Protein AF-A0AAU9R8G7-F1 (afdb_monomer_lite)

Foldseek 3Di:
DDDPPPPPDDPQLVVVQVVCVVVVNPDDDSVVSVVVVVVVVVVVVVVVVVVVVVVVVCVVVVVDDDPDPPDDPDDDDDPPVVDPPDDLDDPPDDPDDPDDDDDDDDDDDDDDDDDDDDDDDDDDDDDDDDDDDDDDNDDDDDDDDDD

Structure (mmCIF, N/CA/C/O backbone):
data_AF-A0AAU9R8G7-F1
#
_entry.id   AF-A0AAU9R8G7-F1
#
loop_
_atom_site.group_PDB
_atom_site.id
_atom_site.type_symbol
_atom_site.label_atom_id
_atom_site.label_alt_id
_atom_site.label_comp_id
_atom_site.label_asym_id
_atom_site.label_entity_id
_atom_site.label_seq_id
_atom_site.pdbx_PDB_ins_code
_atom_site.Cartn_x
_atom_site.Cartn_y
_atom_site.Cartn_z
_atom_site.occupancy
_atom_site.B_iso_or_equiv
_atom_site.auth_seq_id
_atom_site.auth_comp_id
_atom_site.auth_asym_id
_atom_site.auth_atom_id
_atom_site.pdbx_PDB_model_num
ATOM 1 N N . MET A 1 1 ? 32.790 9.993 -31.195 1.00 40.09 1 MET A N 1
ATOM 2 C CA . MET A 1 1 ? 32.938 10.570 -29.846 1.00 40.09 1 MET A CA 1
ATOM 3 C C . MET A 1 1 ? 31.538 10.908 -29.371 1.00 40.09 1 MET A C 1
ATOM 5 O O . MET A 1 1 ? 30.939 11.808 -29.934 1.00 40.09 1 MET A O 1
ATOM 9 N N . ALA A 1 2 ? 30.972 10.078 -28.496 1.00 43.25 2 ALA A N 1
ATOM 10 C CA . ALA A 1 2 ? 29.608 10.207 -27.983 1.00 43.25 2 ALA A CA 1
ATOM 11 C C . ALA A 1 2 ? 29.522 9.383 -26.689 1.00 43.25 2 ALA A C 1
ATOM 13 O O . ALA A 1 2 ? 29.702 8.169 -26.738 1.00 43.25 2 ALA A O 1
ATOM 14 N N . GLY A 1 3 ? 29.329 10.045 -25.549 1.00 46.50 3 GLY A N 1
ATOM 15 C CA . GLY A 1 3 ? 29.326 9.395 -24.230 1.00 46.50 3 GLY A CA 1
ATOM 16 C C . GLY A 1 3 ? 28.800 10.265 -23.083 1.00 46.50 3 GLY A C 1
ATOM 17 O O . GLY A 1 3 ? 28.809 9.834 -21.940 1.00 46.50 3 GLY A O 1
ATOM 18 N N . GLU A 1 4 ? 28.315 11.473 -23.375 1.00 43.34 4 GLU A N 1
ATOM 19 C CA . GLU A 1 4 ? 27.967 12.502 -22.380 1.00 43.34 4 GLU A CA 1
ATOM 20 C C . GLU A 1 4 ? 26.456 12.519 -22.055 1.00 43.34 4 GLU A C 1
ATOM 22 O O . GLU A 1 4 ? 25.918 13.524 -21.608 1.00 43.34 4 GLU A O 1
ATOM 27 N N . GLY A 1 5 ? 25.752 11.406 -22.312 1.00 55.78 5 GLY A N 1
ATOM 28 C 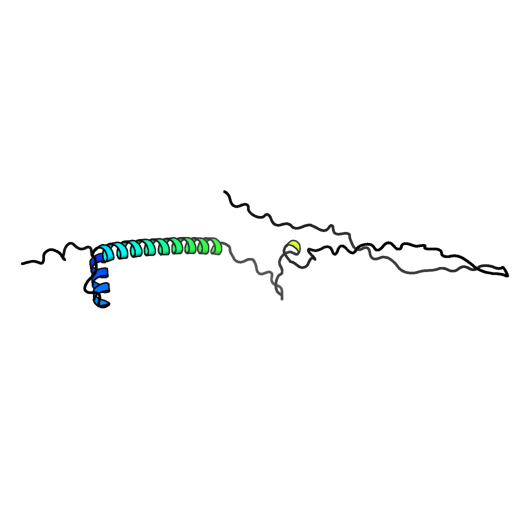CA . GLY A 1 5 ? 24.290 11.293 -22.176 1.00 55.78 5 GLY A CA 1
ATOM 29 C C . GLY A 1 5 ? 23.779 10.335 -21.091 1.00 55.78 5 GLY A C 1
ATOM 30 O O . GLY A 1 5 ? 22.576 10.297 -20.850 1.00 55.78 5 GLY A O 1
ATOM 31 N N . GLU A 1 6 ? 24.643 9.547 -20.438 1.00 58.28 6 GLU A N 1
ATOM 32 C CA . GLU A 1 6 ? 24.217 8.621 -19.365 1.00 58.28 6 GLU A CA 1
ATOM 33 C C . GLU A 1 6 ? 24.393 9.188 -17.947 1.00 58.28 6 GLU A C 1
ATOM 35 O O . GLU A 1 6 ? 23.728 8.736 -17.010 1.00 58.28 6 GLU A O 1
ATOM 40 N N . GLU A 1 7 ? 25.267 10.180 -17.765 1.00 60.94 7 GLU A N 1
ATOM 41 C CA . GLU A 1 7 ? 25.625 10.690 -16.436 1.00 60.94 7 GLU A CA 1
ATOM 42 C C . GLU A 1 7 ? 24.498 11.516 -15.798 1.00 60.94 7 GLU A C 1
ATOM 44 O O . GLU A 1 7 ? 24.229 11.342 -14.610 1.00 60.94 7 GLU A O 1
ATOM 49 N N . ASP A 1 8 ? 23.765 12.313 -16.579 1.00 74.75 8 ASP A N 1
ATOM 50 C CA . ASP A 1 8 ? 22.753 13.267 -16.083 1.00 74.75 8 ASP A CA 1
ATOM 51 C C . ASP A 1 8 ? 21.390 12.617 -15.733 1.00 74.75 8 ASP A C 1
ATOM 53 O O . ASP A 1 8 ? 20.455 13.257 -15.254 1.00 74.75 8 ASP A O 1
ATOM 57 N N . VAL A 1 9 ? 21.254 11.303 -15.946 1.00 82.62 9 VAL A N 1
ATOM 58 C CA . VAL A 1 9 ? 20.029 10.547 -15.635 1.00 82.62 9 VAL A CA 1
ATOM 59 C C . VAL A 1 9 ? 19.906 10.322 -14.112 1.00 82.62 9 VAL A C 1
ATOM 61 O O . VAL A 1 9 ? 20.864 9.836 -13.495 1.00 82.62 9 VAL A O 1
ATOM 64 N N . PRO A 1 10 ? 18.752 10.603 -13.468 1.00 90.81 10 PRO A N 1
ATOM 65 C CA . PRO A 1 10 ? 18.593 10.440 -12.021 1.00 90.81 10 PRO A CA 1
ATOM 66 C C . PRO A 1 10 ? 18.740 8.978 -11.568 1.00 90.81 10 PRO A C 1
ATOM 68 O O . PRO A 1 10 ? 18.513 8.035 -12.332 1.00 90.81 10 PRO A O 1
ATOM 71 N N . ARG A 1 11 ? 19.119 8.782 -10.297 1.00 92.31 11 ARG A N 1
ATOM 72 C CA . ARG A 1 11 ? 19.480 7.468 -9.728 1.00 92.31 11 ARG A CA 1
ATOM 73 C C . ARG A 1 11 ? 18.408 6.402 -9.957 1.00 92.31 11 ARG A C 1
ATOM 75 O O . ARG A 1 11 ? 18.731 5.279 -10.330 1.00 92.31 11 ARG A O 1
ATOM 82 N N . ASP A 1 12 ? 17.146 6.759 -9.780 1.00 93.44 12 ASP A N 1
ATOM 83 C CA . ASP A 1 12 ? 16.026 5.826 -9.874 1.00 93.44 12 ASP A CA 1
ATOM 84 C C . ASP A 1 12 ? 15.710 5.446 -11.329 1.00 93.44 12 ASP A C 1
ATOM 86 O O . ASP A 1 12 ? 15.440 4.283 -11.621 1.00 93.44 12 ASP A O 1
ATOM 90 N N . ALA A 1 13 ? 15.894 6.369 -12.278 1.00 93.56 13 ALA A N 1
ATOM 91 C CA . ALA A 1 13 ? 15.863 6.057 -13.708 1.00 93.56 13 ALA A CA 1
ATOM 92 C C . ALA A 1 13 ? 17.014 5.115 -14.120 1.00 93.56 13 ALA A C 1
ATOM 94 O O . ALA A 1 13 ? 16.804 4.208 -14.926 1.00 93.56 13 ALA A O 1
ATOM 95 N N . LYS A 1 14 ? 18.209 5.258 -13.522 1.00 93.75 14 LYS A N 1
ATOM 96 C CA . LYS A 1 14 ? 19.323 4.304 -13.697 1.00 93.75 14 LYS A CA 1
ATOM 97 C C . LYS A 1 14 ? 18.998 2.917 -13.117 1.00 93.75 14 LYS A C 1
ATOM 99 O O . LYS A 1 14 ? 19.354 1.913 -13.733 1.00 93.75 14 LYS A O 1
ATOM 104 N N . ILE A 1 15 ? 18.269 2.840 -11.998 1.00 94.19 15 ILE A N 1
ATOM 105 C CA . ILE A 1 15 ? 17.770 1.571 -11.432 1.00 94.19 15 ILE A CA 1
ATOM 106 C C . ILE A 1 15 ? 16.748 0.916 -12.377 1.00 94.19 15 ILE A C 1
ATOM 108 O O . ILE A 1 15 ? 16.906 -0.257 -12.712 1.00 94.19 15 ILE A O 1
ATOM 112 N N . VAL A 1 16 ? 15.759 1.663 -12.882 1.00 94.00 16 VAL A N 1
ATOM 113 C CA . VAL A 1 16 ? 14.772 1.149 -13.856 1.00 94.00 16 VAL A CA 1
ATOM 114 C C . VAL A 1 16 ? 15.453 0.684 -15.150 1.00 94.00 16 VAL A C 1
ATOM 116 O O . VAL A 1 16 ? 15.157 -0.404 -15.639 1.00 94.00 16 VAL A O 1
ATOM 119 N N . LYS A 1 17 ? 16.435 1.434 -15.670 1.00 92.00 17 LYS A N 1
ATOM 120 C CA . LYS A 1 17 ? 17.251 1.019 -16.827 1.00 92.00 17 LYS A CA 1
ATOM 121 C C . LYS A 1 17 ? 18.015 -0.286 -16.569 1.00 92.00 17 LYS A C 1
ATOM 123 O O . LYS A 1 17 ? 18.084 -1.138 -17.453 1.00 92.00 17 LYS A O 1
ATOM 128 N N . SER A 1 18 ? 18.565 -0.463 -15.366 1.00 92.88 18 SER A N 1
ATOM 129 C CA . SER A 1 18 ? 19.248 -1.699 -14.965 1.00 92.88 18 SER A CA 1
ATOM 130 C C . SER A 1 18 ? 18.286 -2.893 -14.871 1.00 92.88 18 SER A C 1
ATOM 132 O O . SER A 1 18 ? 18.643 -3.988 -15.304 1.00 92.88 18 SER A O 1
ATOM 134 N N . LEU A 1 19 ? 17.056 -2.672 -14.392 1.00 94.88 19 LEU A N 1
ATOM 135 C CA . LEU A 1 19 ? 15.995 -3.682 -14.315 1.00 94.88 19 LEU A CA 1
ATOM 136 C C . LEU A 1 19 ? 15.490 -4.122 -15.699 1.00 94.88 19 LEU A C 1
ATOM 138 O O . LEU A 1 19 ? 15.357 -5.315 -15.952 1.00 94.88 19 LEU A O 1
ATOM 142 N N . LEU A 1 20 ? 15.256 -3.177 -16.615 1.00 93.81 20 LEU A N 1
ATOM 143 C CA . LEU A 1 20 ? 14.878 -3.495 -17.998 1.00 93.81 20 LEU A CA 1
ATOM 144 C C . LEU A 1 20 ? 15.973 -4.329 -18.680 1.00 93.81 20 LEU A C 1
ATOM 146 O O . LEU A 1 20 ? 15.685 -5.375 -19.264 1.00 93.81 20 LEU A O 1
ATOM 150 N N . LYS A 1 21 ? 17.243 -3.941 -18.500 1.00 94.38 21 LYS A N 1
ATOM 151 C CA . LYS A 1 21 ? 18.382 -4.693 -19.036 1.00 94.38 21 LYS A CA 1
ATOM 152 C C . LYS A 1 21 ? 18.520 -6.096 -18.430 1.00 94.38 21 LYS A C 1
ATOM 154 O O . LYS A 1 21 ? 18.830 -7.029 -19.165 1.00 94.38 21 LYS A O 1
ATOM 159 N N . SER A 1 22 ? 18.274 -6.289 -17.131 1.00 96.75 22 SER A N 1
ATOM 160 C CA . SER A 1 22 ? 18.339 -7.628 -16.516 1.00 96.75 22 SER A CA 1
ATOM 161 C C . SER A 1 22 ? 17.184 -8.549 -16.933 1.00 96.75 22 SER A C 1
ATOM 163 O O . SER A 1 22 ? 17.339 -9.767 -16.890 1.00 96.75 22 SER A O 1
ATOM 165 N N . MET A 1 23 ? 16.073 -7.986 -17.419 1.00 94.81 23 MET A N 1
ATOM 166 C CA . MET A 1 23 ? 14.989 -8.713 -18.095 1.00 94.81 23 MET A CA 1
ATOM 167 C C . MET A 1 23 ? 15.250 -8.963 -19.596 1.00 94.81 23 MET A C 1
ATOM 169 O O . MET A 1 23 ? 14.389 -9.515 -20.276 1.00 94.81 23 MET A O 1
ATOM 173 N N . GLY A 1 24 ? 16.414 -8.569 -20.129 1.00 94.62 24 GLY A N 1
ATOM 174 C CA . GLY A 1 24 ? 16.757 -8.708 -21.550 1.00 94.62 24 GLY A CA 1
ATOM 175 C C . GLY A 1 24 ? 16.124 -7.655 -22.470 1.00 94.62 24 GLY A C 1
ATOM 176 O O . GLY A 1 24 ? 16.197 -7.790 -23.688 1.00 94.62 24 GLY A O 1
ATOM 177 N N . VAL A 1 25 ? 15.514 -6.603 -21.913 1.00 94.00 25 VAL A N 1
ATOM 178 C CA . VAL A 1 25 ? 14.908 -5.501 -22.674 1.00 94.00 25 VAL A CA 1
ATOM 179 C C . VAL A 1 25 ? 15.957 -4.407 -22.882 1.00 94.00 25 VAL A C 1
ATOM 181 O O . VAL A 1 25 ? 16.088 -3.482 -22.079 1.00 94.00 25 VAL A O 1
ATOM 184 N N . GLU A 1 26 ? 16.746 -4.540 -23.950 1.00 87.38 26 GLU A N 1
ATOM 185 C CA . GLU A 1 26 ? 17.820 -3.587 -24.275 1.00 87.38 26 GLU A CA 1
ATOM 186 C C . GLU A 1 26 ? 17.332 -2.363 -25.074 1.00 87.38 26 GLU A C 1
ATOM 188 O O . GLU A 1 26 ? 17.894 -1.279 -24.915 1.00 87.38 26 GLU A O 1
ATOM 193 N N . GLU A 1 27 ? 16.253 -2.499 -25.854 1.00 92.56 27 GLU A N 1
ATOM 194 C CA . GLU A 1 27 ? 15.600 -1.404 -26.586 1.00 92.56 27 GLU A CA 1
ATOM 195 C C . GLU A 1 27 ? 14.207 -1.099 -26.008 1.00 92.56 27 GLU A C 1
ATOM 197 O O . GLU A 1 27 ? 13.375 -1.992 -25.843 1.00 92.56 27 GLU A O 1
ATOM 202 N N . TYR A 1 28 ? 13.943 0.174 -25.702 1.00 92.31 28 TYR A N 1
ATOM 203 C CA . TYR A 1 28 ? 12.651 0.674 -25.218 1.00 92.31 28 TYR A CA 1
ATOM 204 C C . TYR A 1 28 ? 12.525 2.186 -25.473 1.00 92.31 28 TYR A C 1
ATOM 206 O O . TYR A 1 28 ? 13.519 2.908 -25.565 1.00 92.31 28 TYR A O 1
ATOM 214 N N . GLU A 1 29 ? 11.293 2.697 -25.556 1.00 93.94 29 GLU A N 1
ATOM 215 C CA . GLU A 1 29 ? 11.044 4.138 -25.682 1.00 93.94 29 GLU A CA 1
ATOM 216 C C . GLU A 1 29 ? 11.386 4.865 -24.360 1.00 93.94 29 GLU A C 1
ATOM 218 O O . GLU A 1 29 ? 10.943 4.413 -23.301 1.00 93.94 29 GLU A O 1
ATOM 223 N N . PRO A 1 30 ? 12.090 6.019 -24.361 1.00 87.75 30 PRO A N 1
ATOM 224 C CA . PRO A 1 30 ? 12.458 6.732 -23.129 1.00 87.75 30 PRO A CA 1
ATOM 225 C C . PRO A 1 30 ? 11.283 7.043 -22.186 1.00 87.75 30 PRO A C 1
ATOM 227 O O . PRO A 1 30 ? 11.443 7.030 -20.964 1.00 87.75 30 PRO A O 1
ATOM 230 N N . ARG A 1 31 ? 10.076 7.253 -22.733 1.00 93.31 31 ARG A N 1
ATOM 231 C CA . ARG A 1 31 ? 8.847 7.481 -21.952 1.00 93.31 31 ARG A CA 1
ATOM 232 C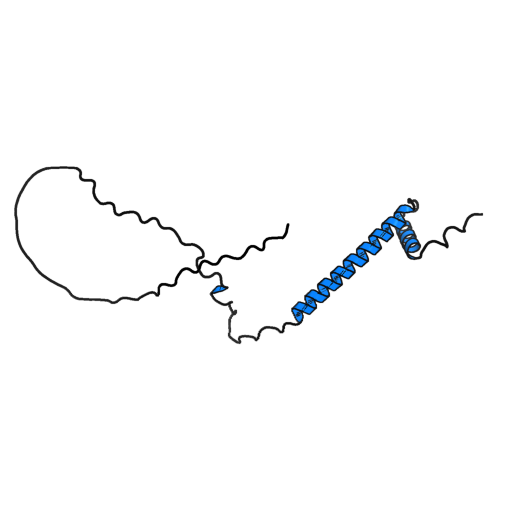 C . ARG A 1 31 ? 8.460 6.296 -21.057 1.00 93.31 31 ARG A C 1
ATOM 234 O O . ARG A 1 31 ? 7.792 6.524 -20.053 1.00 93.31 31 ARG A O 1
ATOM 241 N N . VAL A 1 32 ? 8.922 5.073 -21.343 1.00 94.00 32 VAL A N 1
ATOM 242 C CA . VAL A 1 32 ? 8.705 3.892 -20.486 1.00 94.00 32 VAL A CA 1
ATOM 243 C C . VAL A 1 32 ? 9.333 4.088 -19.104 1.00 94.00 32 VAL A C 1
ATOM 245 O O . VAL A 1 32 ? 8.683 3.785 -18.106 1.00 94.00 32 VAL A O 1
ATOM 248 N N . ILE A 1 33 ? 10.543 4.660 -19.013 1.00 93.44 33 ILE A N 1
ATOM 249 C CA . ILE A 1 33 ? 11.186 4.936 -17.715 1.00 93.44 33 ILE A CA 1
ATOM 250 C C . ILE A 1 33 ? 10.361 5.951 -16.918 1.00 93.44 33 ILE A C 1
ATOM 252 O O . ILE A 1 33 ? 10.066 5.718 -15.748 1.00 93.44 33 ILE A O 1
ATOM 256 N N . HIS A 1 34 ? 9.953 7.056 -17.550 1.00 93.38 34 HIS A N 1
ATOM 257 C CA . HIS A 1 34 ? 9.140 8.082 -16.891 1.00 93.38 34 HIS A CA 1
ATOM 258 C C . HIS A 1 34 ? 7.802 7.515 -16.397 1.00 93.38 34 HIS A C 1
ATOM 260 O O . HIS A 1 34 ? 7.430 7.752 -15.249 1.00 93.38 34 HIS A O 1
ATOM 266 N N . GLN A 1 35 ? 7.125 6.708 -17.221 1.00 95.75 35 GLN A N 1
ATOM 267 C CA . GLN A 1 35 ? 5.853 6.088 -16.857 1.00 95.75 35 GLN A CA 1
ATOM 268 C C . GLN A 1 35 ? 6.000 5.070 -15.716 1.00 95.75 35 GLN A C 1
ATOM 270 O O . GLN A 1 35 ? 5.140 5.012 -14.837 1.00 95.75 35 GLN A O 1
ATOM 275 N N . PHE A 1 36 ? 7.087 4.290 -15.709 1.00 95.12 36 PHE A N 1
ATOM 276 C CA . PHE A 1 36 ? 7.387 3.334 -14.642 1.00 95.12 36 PHE A CA 1
ATOM 277 C C . PHE A 1 36 ? 7.643 4.049 -13.310 1.00 95.12 36 PHE A C 1
ATOM 279 O O . PHE A 1 36 ? 7.093 3.649 -12.287 1.00 95.12 36 PHE A O 1
ATOM 286 N N . LEU A 1 37 ? 8.431 5.132 -13.322 1.00 94.81 37 LEU A N 1
ATOM 287 C CA . LEU A 1 37 ? 8.694 5.945 -12.132 1.00 94.81 37 LEU A CA 1
ATOM 288 C C . LEU A 1 37 ? 7.413 6.597 -11.591 1.00 94.81 37 LEU A C 1
ATOM 290 O O . LEU A 1 37 ? 7.168 6.520 -10.391 1.00 94.81 37 LEU A O 1
ATOM 294 N N . GLU A 1 38 ? 6.569 7.176 -12.453 1.00 95.88 38 GLU A N 1
ATOM 295 C CA . GLU A 1 38 ? 5.274 7.752 -12.054 1.00 95.88 38 GLU A CA 1
ATOM 296 C C . GLU A 1 38 ? 4.396 6.720 -11.327 1.00 95.88 38 GLU A C 1
ATOM 298 O O . GLU A 1 38 ? 3.912 6.971 -10.221 1.00 95.88 38 GLU A O 1
ATOM 303 N N . ILE A 1 39 ? 4.230 5.533 -11.924 1.00 96.88 39 ILE A N 1
ATOM 304 C CA . ILE A 1 39 ? 3.429 4.448 -11.347 1.00 96.88 39 ILE A CA 1
ATOM 305 C C . ILE A 1 39 ? 4.041 3.969 -10.027 1.00 96.88 39 ILE A C 1
ATOM 307 O O . ILE A 1 39 ? 3.307 3.789 -9.055 1.00 96.88 39 ILE A O 1
ATOM 311 N N . TRP A 1 40 ? 5.365 3.797 -9.968 1.00 95.56 40 TRP A N 1
ATOM 312 C CA . TRP A 1 40 ? 6.061 3.311 -8.779 1.00 95.56 40 TRP A CA 1
ATOM 313 C C . TRP A 1 40 ? 5.946 4.281 -7.599 1.00 95.56 40 TRP A C 1
ATOM 315 O O . TRP A 1 40 ? 5.540 3.860 -6.516 1.00 95.56 40 TRP A O 1
ATOM 325 N N . TYR A 1 41 ? 6.218 5.576 -7.798 1.00 96.25 41 TYR A N 1
ATOM 326 C CA . TYR A 1 41 ? 6.080 6.566 -6.727 1.00 96.25 41 TYR A CA 1
ATOM 327 C C . TYR A 1 41 ? 4.626 6.725 -6.276 1.00 96.25 41 TYR A C 1
ATOM 329 O O . TYR A 1 41 ? 4.379 6.774 -5.072 1.00 96.25 41 TYR A O 1
ATOM 337 N N . ARG A 1 42 ? 3.657 6.740 -7.205 1.00 97.56 42 ARG A N 1
ATOM 338 C CA . ARG A 1 42 ? 2.232 6.809 -6.848 1.00 97.56 42 ARG A CA 1
ATOM 339 C C . ARG A 1 42 ? 1.803 5.605 -6.008 1.00 97.56 42 ARG A C 1
ATOM 341 O O . ARG A 1 42 ? 1.229 5.803 -4.945 1.00 97.56 42 ARG A O 1
ATOM 348 N N . TYR A 1 43 ? 2.146 4.389 -6.438 1.00 97.81 43 TYR A N 1
ATOM 349 C CA . TYR A 1 43 ? 1.829 3.154 -5.715 1.00 97.81 43 TYR A CA 1
ATOM 350 C C . TYR A 1 43 ? 2.480 3.102 -4.325 1.00 97.81 43 TYR A C 1
ATOM 352 O O . TYR A 1 43 ? 1.833 2.726 -3.351 1.00 97.81 43 TYR A O 1
ATOM 360 N N . VAL A 1 44 ? 3.748 3.511 -4.201 1.00 97.81 44 VAL A N 1
ATOM 361 C CA . VAL A 1 44 ? 4.438 3.549 -2.901 1.00 97.81 44 VAL A CA 1
ATOM 362 C C . VAL A 1 44 ? 3.788 4.564 -1.956 1.00 97.81 44 VAL A C 1
ATOM 364 O O . VAL A 1 44 ? 3.629 4.258 -0.778 1.00 97.81 44 VAL A O 1
ATOM 367 N N . VAL A 1 45 ? 3.367 5.735 -2.446 1.00 97.62 45 VAL A N 1
ATOM 368 C CA . VAL A 1 45 ? 2.618 6.711 -1.634 1.00 97.62 45 VAL A CA 1
ATOM 369 C C . VAL A 1 45 ? 1.260 6.145 -1.208 1.00 97.62 45 VAL A C 1
ATOM 371 O O . VAL A 1 45 ? 0.955 6.161 -0.021 1.00 97.62 45 VAL A O 1
ATOM 374 N N . GLU A 1 46 ? 0.488 5.590 -2.144 1.00 97.38 46 GLU A N 1
ATOM 375 C CA . GLU A 1 46 ? -0.837 4.993 -1.915 1.00 97.38 46 GLU A CA 1
ATOM 376 C C . GLU A 1 46 ? -0.792 3.903 -0.827 1.00 97.38 46 GLU A C 1
ATOM 378 O O . GLU A 1 46 ? -1.471 4.012 0.195 1.00 97.38 46 GLU A O 1
ATOM 383 N N . VAL A 1 47 ? 0.107 2.922 -0.964 1.00 98.06 47 VAL A N 1
ATOM 384 C CA . VAL A 1 47 ? 0.281 1.830 0.012 1.00 98.06 47 VAL A CA 1
ATOM 385 C C . VAL A 1 47 ? 0.765 2.331 1.379 1.00 98.06 47 VAL A C 1
ATOM 387 O O . VAL A 1 47 ? 0.348 1.801 2.410 1.00 98.06 47 VAL A O 1
ATOM 390 N N . LEU A 1 48 ? 1.633 3.349 1.427 1.00 97.69 48 LEU A N 1
ATOM 391 C CA . LEU A 1 48 ? 2.096 3.923 2.696 1.00 97.69 48 LEU A CA 1
ATOM 392 C C . LEU A 1 48 ? 1.013 4.758 3.394 1.00 97.69 48 LEU A C 1
ATOM 394 O O . LEU A 1 48 ? 0.963 4.757 4.625 1.00 97.69 48 LEU A O 1
ATOM 398 N N . THR A 1 49 ? 0.137 5.433 2.646 1.00 97.62 49 THR A N 1
ATOM 399 C CA . THR A 1 49 ? -1.036 6.128 3.195 1.00 97.62 49 THR A CA 1
ATOM 400 C C . THR A 1 49 ? -2.049 5.130 3.759 1.00 97.62 49 THR A C 1
ATOM 402 O O . THR A 1 49 ? -2.448 5.272 4.916 1.00 97.62 49 THR A O 1
ATOM 405 N N . ASP A 1 50 ? -2.391 4.072 3.021 1.00 97.31 50 ASP A N 1
ATOM 406 C CA . ASP A 1 50 ? -3.297 3.022 3.506 1.00 97.31 50 ASP A CA 1
ATOM 407 C C . ASP A 1 50 ? -2.752 2.325 4.762 1.00 97.31 50 ASP A C 1
ATOM 409 O O . ASP A 1 50 ? -3.484 2.111 5.733 1.00 97.31 50 ASP A O 1
ATOM 413 N N . ALA A 1 51 ? -1.446 2.037 4.807 1.00 97.50 51 ALA A N 1
ATOM 414 C CA . ALA A 1 51 ? -0.800 1.467 5.988 1.00 97.50 51 ALA A CA 1
ATOM 415 C C . ALA A 1 51 ? -0.904 2.379 7.228 1.00 97.50 51 ALA A C 1
ATOM 417 O O . ALA A 1 51 ? -1.077 1.879 8.343 1.00 97.50 51 ALA A O 1
ATOM 418 N N . GLN A 1 52 ? -0.845 3.706 7.057 1.00 97.50 52 GLN A N 1
ATOM 419 C CA . GLN A 1 52 ? -1.044 4.670 8.149 1.00 97.50 52 GLN A CA 1
ATOM 420 C C . GLN A 1 52 ? -2.500 4.684 8.638 1.00 97.50 52 GLN A C 1
ATOM 422 O O . GLN A 1 52 ? -2.730 4.648 9.847 1.00 97.50 52 GLN A O 1
ATOM 427 N N . VAL A 1 53 ? -3.479 4.653 7.727 1.00 97.69 53 VAL A N 1
ATOM 428 C CA . VAL A 1 53 ? -4.913 4.595 8.074 1.00 97.69 53 VAL A CA 1
ATOM 429 C C . VAL A 1 53 ? -5.257 3.295 8.810 1.00 97.69 53 VAL A C 1
ATOM 431 O O . VAL A 1 53 ? -5.968 3.317 9.817 1.00 97.69 53 VAL A O 1
ATOM 434 N N . LEU A 1 54 ? -4.714 2.156 8.368 1.00 97.00 54 LEU A N 1
ATOM 435 C CA . LEU A 1 54 ? -4.887 0.867 9.047 1.00 97.00 54 LEU A CA 1
ATOM 436 C C . LEU A 1 54 ? -4.241 0.855 10.442 1.00 97.00 54 LEU A C 1
ATOM 438 O O . LEU A 1 54 ? -4.836 0.329 11.387 1.00 97.00 54 LEU A O 1
ATOM 442 N N . LEU A 1 55 ? -3.062 1.470 10.596 1.00 97.31 55 LEU A N 1
ATOM 443 C CA . LEU A 1 55 ? -2.398 1.630 11.891 1.00 97.31 55 LEU A CA 1
ATOM 444 C C . LEU A 1 55 ? -3.215 2.516 12.844 1.00 97.31 55 LEU A C 1
ATOM 446 O O . LEU A 1 55 ? -3.378 2.157 14.012 1.00 97.31 55 LEU A O 1
ATOM 450 N N . GLU A 1 56 ? -3.771 3.633 12.364 1.00 96.94 56 GLU A N 1
ATOM 451 C CA . GLU A 1 56 ? -4.645 4.494 13.168 1.00 96.94 56 GLU A CA 1
ATOM 452 C C . GLU A 1 56 ? -5.937 3.771 13.571 1.00 96.94 56 GLU A C 1
ATOM 454 O O . GLU A 1 56 ? -6.319 3.813 14.742 1.00 96.94 56 GLU A O 1
ATOM 459 N N . LEU A 1 57 ? -6.582 3.051 12.649 1.00 96.56 57 LEU A N 1
ATOM 460 C CA . LEU A 1 57 ? -7.787 2.266 12.930 1.00 96.56 57 LEU A CA 1
ATOM 461 C C . LEU A 1 57 ? -7.529 1.188 13.994 1.00 96.56 57 LEU A C 1
ATOM 463 O O . LEU A 1 57 ? -8.308 1.060 14.945 1.00 96.56 57 LEU A O 1
ATOM 467 N N . ALA A 1 58 ? -6.421 0.451 13.871 1.00 96.62 58 ALA A N 1
ATOM 468 C CA . ALA A 1 58 ? -6.001 -0.544 14.853 1.00 96.62 58 ALA A CA 1
ATOM 469 C C . ALA A 1 58 ? -5.696 0.104 16.213 1.00 96.62 58 ALA A C 1
ATOM 471 O O . ALA A 1 58 ? -6.209 -0.344 17.238 1.00 96.62 58 ALA A O 1
ATOM 472 N N . ALA A 1 59 ? -4.937 1.203 16.237 1.00 95.94 59 ALA A N 1
ATOM 473 C CA . ALA A 1 59 ? -4.650 1.950 17.460 1.00 95.94 59 ALA A CA 1
ATOM 474 C C . ALA A 1 59 ? -5.918 2.549 18.094 1.00 95.94 59 ALA A C 1
ATOM 476 O O . ALA A 1 59 ? -6.012 2.632 19.314 1.00 95.94 59 ALA A O 1
ATOM 477 N N . SER A 1 60 ? -6.905 2.959 17.296 1.00 95.75 60 SER A N 1
ATOM 478 C CA . SER A 1 60 ? -8.190 3.482 17.766 1.00 95.75 60 SER A CA 1
ATOM 479 C C . SER A 1 60 ? -9.033 2.389 18.430 1.00 95.75 60 SER A C 1
ATOM 481 O O . SER A 1 60 ? -9.493 2.564 19.558 1.00 95.75 60 SER A O 1
ATOM 483 N N . ARG A 1 61 ? -9.157 1.217 17.790 1.00 94.38 61 ARG A N 1
ATOM 484 C CA . ARG A 1 61 ? -9.872 0.058 18.349 1.00 94.38 61 ARG A CA 1
ATOM 485 C C . ARG A 1 61 ? -9.192 -0.508 19.597 1.00 94.38 61 ARG A C 1
ATOM 487 O O . ARG A 1 61 ? -9.872 -0.756 20.589 1.00 94.38 61 ARG A O 1
ATOM 494 N N . ASN A 1 62 ? -7.867 -0.639 19.583 1.00 95.56 62 ASN A N 1
ATOM 495 C CA . ASN A 1 62 ? -7.102 -1.272 20.662 1.00 95.56 62 ASN A CA 1
ATOM 496 C C . ASN A 1 62 ? -6.919 -0.380 21.910 1.00 95.56 62 ASN A C 1
ATOM 498 O O . ASN A 1 62 ? -6.411 -0.856 22.922 1.00 95.56 62 ASN A O 1
ATOM 502 N N . LYS A 1 63 ? -7.351 0.893 21.878 1.00 96.12 63 LYS A N 1
ATOM 503 C CA . LYS A 1 63 ? -7.452 1.756 23.076 1.00 96.12 63 LYS A CA 1
ATOM 504 C C . LYS A 1 63 ? -8.582 1.340 24.021 1.00 96.12 63 LYS A C 1
ATOM 506 O O . LYS A 1 63 ? -8.556 1.722 25.188 1.00 96.12 63 LYS A O 1
ATOM 511 N N . ILE A 1 64 ? -9.584 0.607 23.532 1.00 92.56 64 ILE A N 1
ATOM 512 C CA . ILE A 1 64 ? -10.708 0.148 24.351 1.00 92.56 64 ILE A CA 1
ATOM 513 C C . ILE A 1 64 ? -10.258 -1.119 25.099 1.00 92.56 64 ILE A C 1
ATOM 515 O O . ILE A 1 64 ? -9.959 -2.120 24.444 1.00 92.56 64 ILE A O 1
ATOM 519 N N . PRO A 1 65 ? -10.188 -1.115 26.445 1.00 91.19 65 PRO A N 1
ATOM 520 C CA . PRO A 1 65 ? -9.822 -2.309 27.196 1.00 91.19 65 PRO A CA 1
ATOM 521 C C . PRO A 1 65 ? -10.886 -3.398 27.025 1.00 91.19 65 PRO A C 1
ATOM 523 O O . PRO A 1 65 ? -12.070 -3.105 26.840 1.00 91.19 65 PRO A O 1
ATOM 526 N N . LEU A 1 66 ? -10.465 -4.661 27.120 1.00 90.56 66 LEU A N 1
ATOM 527 C CA . LEU A 1 66 ? -11.371 -5.805 27.021 1.00 90.56 66 LEU A CA 1
ATOM 528 C C . LEU A 1 66 ? -12.515 -5.697 28.051 1.00 90.56 66 LEU A C 1
ATOM 530 O O . LEU A 1 66 ? -12.280 -5.253 29.182 1.00 90.56 66 LEU A O 1
ATOM 534 N N . PRO A 1 67 ? -13.747 -6.115 27.697 1.00 88.56 67 PRO A N 1
ATOM 535 C CA . PRO A 1 67 ? -14.852 -6.141 28.644 1.00 88.56 67 PRO A CA 1
ATOM 536 C C . PRO A 1 67 ? -14.509 -7.044 29.833 1.00 88.56 67 PRO A C 1
ATOM 538 O O . PRO A 1 67 ? -13.853 -8.076 29.684 1.00 88.56 67 PRO A O 1
ATOM 541 N N . LYS A 1 68 ? -14.971 -6.656 31.027 1.00 84.38 68 LYS A N 1
ATOM 542 C CA . LYS A 1 68 ? -14.783 -7.448 32.250 1.00 84.38 68 LYS A CA 1
ATOM 543 C C . LYS A 1 68 ? -15.368 -8.845 32.037 1.00 84.38 68 LYS A C 1
ATOM 545 O O . LYS A 1 68 ? -16.527 -8.964 31.644 1.00 84.38 68 LYS A O 1
ATOM 550 N N . SER A 1 69 ? -14.592 -9.886 32.326 1.00 79.06 69 SER A N 1
ATOM 551 C CA . SER A 1 69 ? -15.072 -11.264 32.256 1.00 79.06 69 SER A CA 1
ATOM 552 C C . SER A 1 69 ? -16.191 -11.482 33.276 1.00 79.06 69 SER A C 1
ATOM 554 O O . SER A 1 69 ? -15.963 -11.524 34.485 1.00 79.06 69 SER A O 1
ATOM 556 N N . ILE A 1 70 ? -17.418 -11.632 32.781 1.00 72.44 70 ILE A N 1
ATOM 557 C CA . ILE A 1 70 ? -18.551 -12.121 33.569 1.00 72.44 70 ILE A CA 1
ATOM 558 C C . ILE A 1 70 ? -18.297 -13.595 33.887 1.00 72.44 70 ILE A C 1
ATOM 560 O O . ILE A 1 70 ? -18.521 -14.481 33.067 1.00 72.44 70 ILE A O 1
ATOM 564 N N . ALA A 1 71 ? -17.720 -13.825 35.067 1.00 59.91 71 ALA A N 1
ATOM 565 C CA . ALA A 1 71 ? -17.196 -15.112 35.499 1.00 59.91 71 ALA A CA 1
ATOM 566 C C . ALA A 1 71 ? -18.324 -16.096 35.850 1.00 59.91 71 ALA A C 1
ATOM 568 O O . ALA A 1 71 ? -18.750 -16.198 36.999 1.00 59.91 71 ALA A O 1
ATOM 569 N N . GLY A 1 72 ? -18.781 -16.842 34.846 1.00 77.44 72 GLY A N 1
ATOM 570 C CA . GLY A 1 72 ? -19.674 -17.986 34.994 1.00 77.44 72 GLY A CA 1
ATOM 571 C C . GLY A 1 72 ? -19.365 -19.060 33.943 1.00 77.44 72 GLY A C 1
ATOM 572 O O . GLY A 1 72 ? -18.832 -18.734 32.880 1.00 77.44 72 GLY A O 1
ATOM 573 N N . PRO A 1 73 ? -19.662 -20.343 34.212 1.00 82.38 73 PRO A N 1
ATOM 574 C CA . PRO A 1 73 ? -19.475 -21.413 33.238 1.00 82.38 73 PRO A CA 1
ATOM 575 C C . PRO A 1 73 ? -20.539 -21.324 32.132 1.00 82.38 73 PRO A C 1
ATOM 577 O O . PRO A 1 73 ? -21.682 -21.731 32.322 1.00 82.38 73 PRO A O 1
ATOM 580 N N . GLY A 1 74 ? -20.165 -20.792 30.967 1.00 84.12 74 GLY A N 1
ATOM 581 C CA . GLY A 1 74 ? -21.040 -20.698 29.798 1.00 84.12 74 GLY A CA 1
ATOM 582 C C . GLY A 1 74 ? -20.534 -19.709 28.747 1.00 84.12 74 GLY A C 1
ATOM 583 O O . GLY A 1 74 ? -19.486 -19.088 28.912 1.00 84.12 74 GLY A O 1
ATOM 584 N N . VAL A 1 75 ? -21.300 -19.553 27.666 1.00 86.94 75 VAL A N 1
ATOM 585 C CA . VAL A 1 75 ? -21.117 -18.463 26.696 1.00 86.94 75 VAL A CA 1
ATOM 586 C C . VAL A 1 75 ? -22.047 -17.314 27.101 1.00 86.94 75 VAL A C 1
ATOM 588 O O . VAL A 1 75 ? -23.251 -17.549 27.217 1.00 86.94 75 VAL A O 1
ATOM 591 N N . PRO A 1 76 ? -21.544 -16.086 27.321 1.00 83.50 76 PRO A N 1
ATOM 592 C CA . PRO A 1 76 ? -22.405 -14.949 27.605 1.00 83.50 76 PRO A CA 1
ATOM 593 C C . PRO A 1 76 ? -23.181 -14.545 26.347 1.00 83.50 76 PRO A C 1
ATOM 595 O O . PRO A 1 76 ? -22.586 -14.267 25.304 1.00 83.50 76 PRO A O 1
ATOM 598 N N . LEU A 1 77 ? -24.507 -14.497 26.453 1.00 83.81 77 LEU A N 1
ATOM 599 C CA . LEU A 1 77 ? -25.367 -13.944 25.409 1.00 83.81 77 LEU A CA 1
ATOM 600 C C . LEU A 1 77 ? -25.423 -12.406 25.509 1.00 83.81 77 LEU A C 1
ATOM 602 O O . LEU A 1 77 ? -25.222 -11.857 26.598 1.00 83.81 77 LEU A O 1
ATOM 606 N N . PRO A 1 78 ? -25.712 -11.699 24.400 1.00 85.50 78 PRO A N 1
ATOM 607 C CA . PRO A 1 78 ? -26.142 -10.303 24.439 1.00 85.50 78 PRO A CA 1
ATOM 608 C C . PRO A 1 78 ? -27.433 -10.118 25.263 1.00 85.50 78 PRO A C 1
ATOM 610 O O . PRO A 1 78 ? -28.089 -11.099 25.624 1.00 85.50 78 PRO A O 1
ATOM 613 N N . PRO A 1 79 ? -27.847 -8.868 25.538 1.00 84.56 79 PRO A N 1
ATOM 614 C CA . PRO A 1 79 ? -29.190 -8.582 26.038 1.00 84.56 79 PRO A CA 1
ATOM 615 C C . PRO A 1 79 ? -30.279 -9.197 25.143 1.00 84.56 79 PRO A C 1
ATOM 617 O O . PRO A 1 79 ? -30.102 -9.338 23.932 1.00 84.56 79 PRO A O 1
ATOM 620 N N . GLU A 1 80 ? -31.432 -9.536 25.722 1.00 80.75 80 GLU A N 1
ATOM 621 C CA . GLU A 1 80 ? -32.522 -10.223 25.007 1.00 80.75 80 GLU A CA 1
ATOM 622 C C . GLU A 1 80 ? -32.998 -9.444 23.768 1.00 80.75 80 GLU A C 1
ATOM 624 O O . GLU A 1 80 ? -33.147 -10.023 22.699 1.00 80.75 80 GLU A O 1
ATOM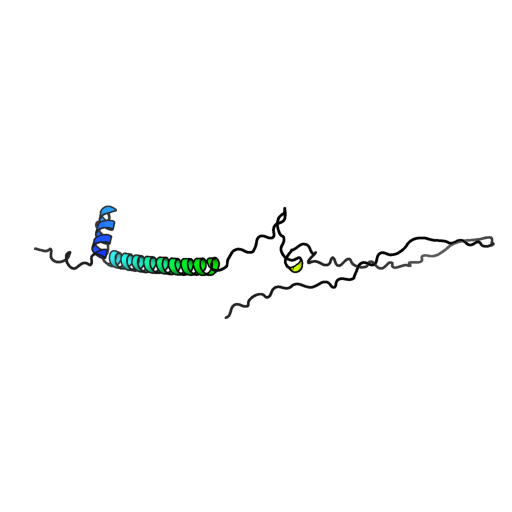 629 N N . GLN A 1 81 ? -33.115 -8.116 23.879 1.00 81.44 81 GLN A N 1
ATOM 630 C CA . GLN A 1 81 ? -33.453 -7.199 22.778 1.00 81.44 81 GLN A CA 1
ATOM 631 C C . GLN A 1 81 ? -32.479 -7.258 21.579 1.00 81.44 81 GLN A C 1
ATOM 633 O O . GLN A 1 81 ? -32.872 -6.963 20.452 1.00 81.44 81 GLN A O 1
ATOM 638 N N . ASP A 1 82 ? -31.217 -7.627 21.825 1.00 81.69 82 ASP A N 1
ATOM 639 C CA . ASP A 1 82 ? -30.143 -7.730 20.830 1.00 81.69 82 ASP A CA 1
ATOM 640 C C . ASP A 1 82 ? -29.978 -9.183 20.331 1.00 81.69 82 ASP A C 1
ATOM 642 O O . ASP A 1 82 ? -29.142 -9.467 19.470 1.00 81.69 82 ASP A O 1
ATOM 646 N N . THR A 1 83 ? -30.775 -10.118 20.864 1.00 83.12 83 THR A N 1
ATOM 647 C CA . THR A 1 83 ? -30.695 -11.554 20.583 1.00 83.12 83 THR A CA 1
ATOM 648 C C . THR A 1 83 ? -31.923 -12.010 19.792 1.00 83.12 83 THR A C 1
ATOM 650 O O . THR A 1 83 ? -33.064 -11.820 20.203 1.00 83.12 83 THR A O 1
ATOM 653 N N . LEU A 1 84 ? -31.707 -12.661 18.646 1.00 83.81 84 LEU A N 1
ATOM 654 C CA . LEU A 1 84 ? -32.764 -13.035 17.692 1.00 83.81 84 LEU A CA 1
ATOM 655 C C . LEU A 1 84 ? -33.577 -14.283 18.118 1.00 83.81 84 LEU A C 1
ATOM 657 O O . LEU A 1 84 ? -33.754 -15.211 17.332 1.00 83.81 84 LEU A O 1
ATOM 661 N N . LEU A 1 85 ? -34.044 -14.321 19.371 1.00 78.69 85 LEU A N 1
ATOM 662 C CA . LEU A 1 85 ? -34.880 -15.399 19.927 1.00 78.69 85 LEU A CA 1
ATOM 663 C C . LEU A 1 85 ? -36.378 -15.189 19.663 1.00 78.69 85 LEU A C 1
ATOM 665 O O . LEU A 1 85 ? -37.135 -16.155 19.575 1.00 78.69 85 LEU A O 1
ATOM 669 N N . SER A 1 86 ? -36.821 -13.935 19.552 1.00 75.75 86 SER A N 1
ATOM 670 C CA . SER A 1 86 ? -38.227 -13.595 19.336 1.00 75.75 86 SER A CA 1
ATOM 671 C C . SER A 1 86 ? -38.633 -13.765 17.866 1.00 75.75 86 SER A C 1
ATOM 673 O O . SER A 1 86 ? -37.876 -13.482 16.935 1.00 75.75 86 SER A O 1
ATOM 675 N N . SER A 1 87 ? -39.863 -14.233 17.637 1.00 78.12 87 SER A N 1
ATOM 676 C CA . SER A 1 87 ? -40.395 -14.394 16.280 1.00 78.12 87 SER A CA 1
ATOM 677 C C . SER A 1 87 ? -40.724 -13.031 15.673 1.00 78.12 87 SER A C 1
ATOM 679 O O . SER A 1 87 ? -41.778 -12.461 15.943 1.00 78.12 87 SER A O 1
ATOM 681 N N . ASN A 1 88 ? -39.847 -12.520 14.804 1.00 71.75 88 ASN A N 1
ATOM 682 C CA . ASN A 1 88 ? -40.047 -11.273 14.049 1.00 71.75 88 ASN A CA 1
ATOM 683 C C . ASN A 1 88 ? -41.058 -11.435 12.884 1.00 71.75 88 ASN A C 1
ATOM 685 O O . ASN A 1 88 ? -40.878 -10.906 11.788 1.00 71.75 88 ASN A O 1
ATOM 689 N N . TYR A 1 89 ? -42.101 -12.238 13.099 1.00 77.56 89 TYR A N 1
ATOM 690 C CA . TYR A 1 89 ? -43.199 -12.481 12.173 1.00 77.56 89 TYR A CA 1
ATOM 691 C C . TYR A 1 89 ? -44.463 -12.859 12.955 1.00 77.56 89 TYR A C 1
ATOM 693 O O . TYR A 1 89 ? -44.449 -13.746 13.805 1.00 77.56 89 TYR A O 1
ATOM 701 N N . GLN A 1 90 ? -45.579 -12.202 12.637 1.00 77.38 90 GLN A N 1
ATOM 702 C CA . GLN A 1 90 ? -46.897 -12.579 13.140 1.00 77.38 90 GLN A CA 1
ATOM 703 C C . GLN A 1 90 ? -47.584 -13.431 12.068 1.00 77.38 90 GLN A C 1
ATOM 705 O O . GLN A 1 90 ? -47.892 -12.934 10.984 1.00 77.38 90 GLN A O 1
ATOM 710 N N . LEU A 1 91 ? -47.838 -14.707 12.357 1.00 81.50 91 LEU A N 1
ATOM 711 C CA . LEU A 1 91 ? -48.662 -15.552 11.491 1.00 81.50 91 LEU A CA 1
ATOM 712 C C . LEU A 1 91 ? -50.105 -15.028 11.514 1.00 81.50 91 LEU A C 1
ATOM 714 O O . LEU A 1 91 ? -50.818 -15.182 12.506 1.00 81.50 91 LEU A O 1
ATOM 718 N N . VAL A 1 92 ? -50.532 -14.393 10.420 1.00 77.75 92 VAL A N 1
ATOM 719 C CA . VAL A 1 92 ? -51.917 -13.939 10.235 1.00 77.75 92 VAL A CA 1
ATOM 720 C C . VAL A 1 92 ? -52.780 -15.153 9.902 1.00 77.75 92 VAL A C 1
ATOM 722 O O . VAL A 1 92 ? -53.047 -15.444 8.740 1.00 77.75 92 VAL A O 1
ATOM 725 N N . ILE A 1 93 ? -53.189 -15.890 10.935 1.00 80.69 93 ILE A N 1
ATOM 726 C CA . ILE A 1 93 ? -54.161 -16.979 10.814 1.00 80.69 93 ILE A CA 1
ATOM 727 C C . ILE A 1 93 ? -55.528 -16.344 10.515 1.00 80.69 93 ILE A C 1
ATOM 729 O O . ILE A 1 93 ? -56.046 -15.615 11.369 1.00 80.69 93 ILE A O 1
ATOM 733 N N . PRO A 1 94 ? -56.146 -16.588 9.343 1.00 69.00 94 PRO A N 1
ATOM 734 C CA . PRO A 1 94 ? -57.482 -16.082 9.071 1.00 69.00 94 PRO A CA 1
ATOM 735 C C . PRO A 1 94 ? -58.465 -16.743 10.036 1.00 69.00 94 PRO A C 1
ATOM 737 O O . PRO A 1 94 ? -58.552 -17.971 10.100 1.00 69.00 94 PRO A O 1
ATOM 740 N N . LYS A 1 95 ? -59.228 -15.941 10.785 1.00 64.44 95 LYS A N 1
ATOM 741 C CA . LYS A 1 95 ? -60.343 -16.462 11.581 1.00 64.44 95 LYS A CA 1
ATOM 742 C C . LYS A 1 95 ? -61.411 -16.985 10.622 1.00 64.44 95 LYS A C 1
ATOM 744 O O . LYS A 1 95 ? -62.218 -16.203 10.126 1.00 64.44 95 LYS A O 1
ATOM 749 N N . LYS A 1 96 ? -61.417 -18.298 10.361 1.00 55.28 96 LYS A N 1
ATOM 750 C CA . LYS A 1 96 ? -62.552 -18.966 9.716 1.00 55.28 96 LYS A CA 1
ATOM 751 C C . LYS A 1 96 ? -63.785 -18.672 10.566 1.00 55.28 96 LYS A C 1
ATOM 753 O O . LYS A 1 96 ? -63.826 -19.065 11.732 1.00 55.28 96 LYS A O 1
ATOM 758 N N . SER A 1 97 ? -64.767 -17.977 10.000 1.00 51.50 97 SER A N 1
ATOM 759 C CA . SER A 1 97 ? -66.071 -17.852 10.636 1.00 51.50 97 SER A CA 1
ATOM 760 C C . SER A 1 97 ? -66.662 -19.250 10.797 1.00 51.50 97 SER A C 1
ATOM 762 O O . SER A 1 97 ? -66.749 -20.019 9.836 1.00 51.50 97 SER A O 1
ATOM 764 N N . ALA A 1 98 ? -67.067 -19.583 12.020 1.00 53.12 98 ALA A N 1
ATOM 765 C CA . ALA A 1 98 ? -68.063 -20.618 12.231 1.00 53.12 98 ALA A CA 1
ATOM 766 C C . ALA A 1 98 ? -69.395 -20.043 11.733 1.00 53.12 98 ALA A C 1
ATOM 768 O O . ALA A 1 98 ? -70.136 -19.419 12.485 1.00 53.12 98 ALA A O 1
ATOM 769 N N . SER A 1 99 ? -69.608 -20.141 10.423 1.00 40.00 99 SER A N 1
ATOM 770 C CA . SER A 1 99 ? -70.856 -19.780 9.765 1.00 40.00 99 SER A CA 1
ATOM 771 C C . SER A 1 99 ? -71.813 -20.956 9.918 1.00 40.00 99 SER A C 1
ATOM 773 O O . SER A 1 99 ? -71.621 -21.988 9.276 1.00 40.00 99 SER A O 1
ATOM 775 N N . THR A 1 100 ? -72.780 -20.813 10.819 1.00 40.66 100 THR A N 1
ATOM 776 C CA . THR A 1 100 ? -73.939 -21.704 10.934 1.00 40.66 100 THR A CA 1
ATOM 777 C C . THR A 1 100 ? -74.846 -21.564 9.701 1.00 40.66 100 THR A C 1
ATOM 779 O O . THR A 1 100 ? -74.672 -20.636 8.913 1.00 40.66 100 THR A O 1
ATOM 782 N N . GLU A 1 101 ? -75.811 -22.478 9.577 1.00 37.59 101 GLU A N 1
ATOM 783 C CA . GLU A 1 101 ? -76.945 -22.449 8.641 1.00 37.59 101 GLU A CA 1
ATOM 784 C C . GLU A 1 101 ? -76.622 -22.438 7.132 1.00 37.59 101 GLU A C 1
ATOM 786 O O . GLU A 1 101 ? -76.349 -21.418 6.503 1.00 37.59 101 GLU A O 1
ATOM 791 N N . ALA A 1 102 ? -76.847 -23.598 6.516 1.00 41.06 102 ALA A N 1
ATOM 792 C CA . ALA A 1 102 ? -77.867 -23.672 5.477 1.00 41.06 102 ALA A CA 1
ATOM 793 C C . ALA A 1 102 ? -78.918 -24.687 5.959 1.00 41.06 102 ALA A C 1
ATOM 795 O O . ALA A 1 102 ? -78.555 -25.817 6.286 1.00 41.06 102 ALA A O 1
ATOM 796 N N . GLU A 1 103 ? -80.182 -24.276 6.062 1.00 41.94 103 GLU A N 1
ATOM 797 C CA . GLU A 1 103 ? -81.304 -25.214 6.167 1.00 41.94 103 GLU A CA 1
ATOM 798 C C . GLU A 1 103 ? -81.583 -25.807 4.781 1.00 41.94 103 GLU A C 1
ATOM 800 O O . GLU A 1 103 ? -81.583 -25.074 3.793 1.00 41.94 103 GLU A O 1
ATOM 805 N N . GLU A 1 104 ? -81.896 -27.100 4.721 1.00 37.22 104 GLU A N 1
ATOM 806 C CA . GLU A 1 104 ? -82.763 -27.667 3.683 1.00 37.22 104 GLU A CA 1
ATOM 807 C C . GLU A 1 104 ? -83.841 -28.523 4.376 1.00 37.22 104 GLU A C 1
ATOM 809 O O . GLU A 1 104 ? -83.673 -28.941 5.524 1.00 37.22 104 GLU A O 1
ATOM 814 N N . THR A 1 105 ? -84.993 -28.658 3.723 1.00 36.38 105 THR A N 1
ATOM 815 C CA . THR A 1 105 ? -86.311 -28.844 4.355 1.00 36.38 105 THR A CA 1
ATOM 816 C C . THR A 1 105 ? -86.812 -30.287 4.429 1.00 36.38 105 THR A C 1
ATOM 818 O O . THR A 1 105 ? -86.570 -31.059 3.506 1.00 36.38 105 THR A O 1
ATOM 821 N N . GLU A 1 106 ? -87.662 -30.537 5.441 1.00 36.28 106 GLU A N 1
ATOM 822 C CA . GLU A 1 106 ? -88.696 -31.599 5.493 1.00 36.28 106 GLU A CA 1
ATOM 823 C C . GLU A 1 106 ? -88.142 -33.059 5.559 1.00 36.28 106 GLU A C 1
ATOM 825 O O . GLU A 1 106 ? -86.993 -33.328 5.221 1.00 36.28 106 GLU A O 1
ATOM 830 N N . ASP A 1 107 ? -88.836 -34.064 6.109 1.00 35.22 107 ASP A N 1
ATOM 831 C CA . ASP A 1 107 ? -90.277 -34.213 6.361 1.00 35.22 107 ASP A CA 1
ATOM 832 C C . ASP A 1 107 ? -90.593 -35.175 7.549 1.00 35.22 107 ASP A C 1
ATOM 834 O O . ASP A 1 107 ? -89.707 -35.874 8.039 1.00 35.22 107 ASP A O 1
ATOM 838 N N . ASP A 1 108 ? -91.877 -35.233 7.925 1.00 38.31 108 ASP A N 1
ATOM 839 C CA . ASP A 1 108 ? -92.640 -36.338 8.561 1.00 38.31 108 ASP A CA 1
ATOM 840 C C . ASP A 1 108 ? -92.477 -36.797 10.054 1.00 38.31 108 ASP A C 1
ATOM 842 O O . ASP A 1 108 ? -91.481 -37.361 10.500 1.00 38.31 108 ASP A O 1
ATOM 846 N N . GLU A 1 109 ? -93.594 -36.594 10.773 1.00 40.56 109 GLU A N 1
ATOM 847 C CA . GLU A 1 109 ? -94.306 -37.331 11.852 1.00 40.56 109 GLU A CA 1
ATOM 848 C C . GLU A 1 109 ? -93.731 -37.881 13.207 1.00 40.56 109 GLU A C 1
ATOM 850 O O . GLU A 1 109 ? -92.927 -38.801 13.310 1.00 40.56 109 GLU A O 1
ATOM 855 N N . GLU A 1 110 ? -94.420 -37.388 14.258 1.00 37.59 110 GLU A N 1
ATOM 856 C CA . GLU A 1 110 ? -94.984 -38.008 15.487 1.00 37.59 110 GLU A CA 1
ATOM 857 C C . GLU A 1 110 ? -94.234 -38.369 16.806 1.00 37.59 110 GLU A C 1
ATOM 859 O O . GLU A 1 110 ? -93.202 -39.023 16.886 1.00 37.59 110 GLU A O 1
ATOM 864 N N . MET A 1 111 ? -94.984 -38.033 17.875 1.00 35.00 111 MET A N 1
ATOM 865 C CA . MET A 1 111 ? -95.120 -38.611 19.227 1.00 35.00 111 MET A CA 1
ATOM 866 C C . MET A 1 111 ? -94.124 -38.375 20.395 1.00 35.00 111 MET A C 1
ATOM 868 O O . MET A 1 111 ? -93.044 -38.945 20.507 1.00 35.00 111 MET A O 1
ATOM 872 N N . THR A 1 112 ? -94.716 -37.755 21.432 1.00 31.09 112 THR A N 1
ATOM 873 C CA . THR A 1 112 ? -94.543 -37.952 22.895 1.00 31.09 112 THR A CA 1
ATOM 874 C C . THR A 1 112 ? -93.424 -37.239 23.681 1.00 31.09 112 THR A C 1
ATOM 876 O O . THR A 1 112 ? -92.319 -37.734 23.876 1.00 31.09 112 THR A O 1
ATOM 879 N N . ASP A 1 113 ? -93.835 -36.119 24.287 1.00 36.31 113 ASP A N 1
ATOM 880 C CA . ASP A 1 113 ? -93.479 -35.626 25.636 1.00 36.31 113 ASP A CA 1
ATOM 881 C C . ASP A 1 113 ? -93.647 -36.699 26.756 1.00 36.31 113 ASP A C 1
ATOM 883 O O . ASP A 1 113 ? -94.358 -37.684 26.526 1.00 36.31 113 ASP A O 1
ATOM 887 N N . PRO A 1 114 ? -93.218 -36.469 28.027 1.00 55.22 114 PRO A N 1
ATOM 888 C CA . PRO A 1 114 ? -92.247 -35.488 28.549 1.00 55.22 114 PRO A CA 1
ATOM 889 C C . PRO A 1 114 ? -91.273 -36.064 29.628 1.00 55.22 114 PRO A C 1
ATOM 891 O O . PRO A 1 114 ? -91.360 -37.224 30.022 1.00 55.22 114 PRO A O 1
ATOM 894 N N . ALA A 1 115 ? -90.449 -35.177 30.221 1.00 31.66 115 ALA A N 1
ATOM 895 C CA . ALA A 1 115 ? -90.276 -34.991 31.688 1.00 31.66 115 ALA A CA 1
ATOM 896 C C . ALA A 1 115 ? -88.855 -35.063 32.319 1.00 31.66 115 ALA A C 1
ATOM 898 O O . ALA A 1 115 ? -88.331 -36.115 32.659 1.00 31.66 115 ALA A O 1
ATOM 899 N N . GLN A 1 116 ? -88.380 -33.863 32.685 1.00 33.75 116 GLN A N 1
ATOM 900 C CA . GLN A 1 116 ? -87.833 -33.485 34.005 1.00 33.75 116 GLN A CA 1
ATOM 901 C C . GLN A 1 116 ? -86.461 -34.000 34.509 1.00 33.75 116 GLN A C 1
ATOM 903 O O . GLN A 1 116 ? -86.327 -35.064 35.098 1.00 33.75 116 GLN A O 1
ATOM 908 N N . SER A 1 117 ? -85.526 -33.039 34.533 1.00 35.59 117 SER A N 1
ATOM 909 C CA . SER A 1 117 ? -84.820 -32.580 35.748 1.00 35.59 117 SER A CA 1
ATOM 910 C C . SER A 1 117 ? -83.868 -33.532 36.491 1.00 35.59 117 SER A C 1
ATOM 912 O O . SER A 1 117 ? -84.310 -34.340 37.304 1.00 35.59 117 SER A O 1
ATOM 914 N N . SER A 1 118 ? -82.561 -33.226 36.458 1.00 33.31 118 SER A N 1
ATOM 915 C CA . SER A 1 118 ? -81.829 -32.828 37.681 1.00 33.31 118 SER A CA 1
ATOM 916 C C . SER A 1 118 ? -80.445 -32.213 37.430 1.00 33.31 118 SER A C 1
ATOM 918 O O . SER A 1 118 ? -79.824 -32.371 36.387 1.00 33.31 118 SER A O 1
ATOM 920 N N . GLN A 1 119 ? -80.041 -31.466 38.453 1.00 42.16 119 GLN A N 1
ATOM 921 C CA . GLN A 1 119 ? -78.769 -30.805 38.735 1.00 42.16 119 GLN A CA 1
ATOM 922 C C . GLN A 1 119 ? -77.539 -31.727 38.607 1.00 42.16 119 GLN A C 1
ATOM 924 O O . GLN A 1 119 ? -77.655 -32.910 38.894 1.00 42.16 119 GLN A O 1
ATOM 929 N N . GLU A 1 120 ? -76.354 -31.161 38.330 1.00 30.67 120 GLU A N 1
ATOM 930 C CA . GLU A 1 120 ? -75.256 -31.090 39.322 1.00 30.67 120 GLU A CA 1
ATOM 931 C C . GLU A 1 120 ? -74.048 -30.241 38.850 1.00 30.67 120 GLU A C 1
ATOM 933 O O . GLU A 1 120 ? -73.775 -30.078 37.662 1.00 30.67 120 GLU A O 1
ATOM 938 N N . GLN A 1 121 ? -73.324 -29.681 39.822 1.00 32.91 121 GLN A N 1
ATOM 939 C CA . GLN A 1 121 ? -71.997 -29.048 39.734 1.00 32.91 121 GLN A CA 1
ATOM 940 C C . GLN A 1 121 ? -71.276 -29.448 41.034 1.00 32.91 121 GLN A C 1
ATOM 942 O O . GLN A 1 121 ? -71.944 -29.419 42.073 1.00 32.91 121 GLN A O 1
ATOM 947 N N . PRO A 1 122 ? -69.959 -29.764 41.047 1.00 38.22 122 PRO A N 1
ATOM 948 C CA . PRO A 1 122 ? -68.978 -28.662 41.131 1.00 38.22 122 PRO A CA 1
ATOM 949 C C . PRO A 1 122 ? -67.521 -28.939 40.651 1.00 38.22 122 PRO A C 1
ATOM 951 O O . PRO A 1 122 ? -67.025 -30.052 40.765 1.00 38.22 122 PRO A O 1
ATOM 954 N N . GLN A 1 123 ? -66.778 -27.854 40.344 1.00 32.41 123 GLN A N 1
ATOM 955 C CA . GLN A 1 123 ? -65.289 -27.745 40.394 1.00 32.41 123 GLN A CA 1
ATOM 956 C C . GLN A 1 123 ? -64.476 -28.645 39.420 1.00 32.41 123 GLN A C 1
ATOM 958 O O . GLN A 1 123 ? -64.989 -29.615 38.887 1.00 32.41 123 GLN A O 1
ATOM 963 N N . GLN A 1 124 ? -63.203 -28.403 39.066 1.00 34.53 124 GLN A N 1
ATOM 964 C CA . GLN A 1 124 ? -62.191 -27.329 39.256 1.00 34.53 124 GLN A CA 1
ATOM 965 C C . GLN A 1 124 ? -61.375 -27.264 37.914 1.00 34.53 124 GLN A C 1
ATOM 967 O O . GLN A 1 124 ? -61.673 -28.044 37.017 1.00 34.53 124 GLN A O 1
ATOM 972 N N . GLN A 1 125 ? -60.380 -26.418 37.600 1.00 37.38 125 GLN A N 1
ATOM 973 C CA . GLN A 1 125 ? -59.490 -25.469 38.300 1.00 37.38 125 GLN A CA 1
ATOM 974 C C . GLN A 1 125 ? -59.201 -24.284 37.329 1.00 37.38 125 GLN A C 1
ATOM 976 O O . GLN A 1 125 ? -59.198 -24.472 36.119 1.00 37.38 125 GLN A O 1
ATOM 981 N N . GLN A 1 126 ? -59.193 -23.027 37.785 1.00 32.59 126 GLN A N 1
ATOM 982 C CA . GLN A 1 126 ? -58.009 -22.182 38.069 1.00 32.59 126 GLN A CA 1
ATOM 983 C C . GLN A 1 126 ? -57.141 -21.768 36.854 1.00 32.59 126 GLN A C 1
ATOM 985 O O . GLN A 1 126 ? -56.582 -22.597 36.147 1.00 32.59 126 GLN A O 1
ATOM 990 N N . ALA A 1 127 ? -57.011 -20.451 36.648 1.00 39.03 127 ALA A N 1
ATOM 991 C CA . ALA A 1 127 ? -56.332 -19.842 35.503 1.00 39.03 127 ALA A CA 1
ATOM 992 C C . ALA A 1 127 ? -54.849 -19.515 35.765 1.00 39.03 127 ALA A C 1
ATOM 994 O O . ALA A 1 127 ? -54.468 -19.176 36.885 1.00 39.03 127 ALA A O 1
ATOM 995 N N . SER A 1 128 ? -54.045 -19.524 34.699 1.00 33.88 128 SER A N 1
ATOM 996 C CA . SER A 1 128 ? -52.684 -18.978 34.656 1.00 33.88 128 SER A CA 1
ATOM 997 C C . SER A 1 128 ? -52.606 -17.846 33.623 1.00 33.88 128 SER A C 1
ATOM 999 O O . SER A 1 128 ? -52.639 -18.053 32.411 1.00 33.88 128 SER A O 1
ATOM 1001 N N . GLU A 1 129 ? -52.552 -16.618 34.131 1.00 33.47 129 GLU A N 1
ATOM 1002 C CA . GLU A 1 129 ? -52.572 -15.381 33.351 1.00 33.47 129 GLU A CA 1
ATOM 1003 C C . GLU A 1 129 ? -51.199 -15.120 32.708 1.00 33.47 129 GLU A C 1
ATOM 1005 O O . GLU A 1 129 ? -50.233 -14.780 33.391 1.00 33.47 129 GLU A O 1
ATOM 1010 N N . PHE A 1 130 ? -51.092 -15.291 31.386 1.00 31.66 130 PHE A N 1
ATOM 1011 C CA . PHE A 1 130 ? -49.890 -14.898 30.644 1.00 31.66 130 PHE A CA 1
ATOM 1012 C C . PHE A 1 130 ? -49.901 -13.379 30.399 1.00 31.66 130 PHE A C 1
ATOM 1014 O O . PHE A 1 130 ? -50.840 -12.883 29.770 1.00 31.66 130 PHE A O 1
ATOM 1021 N N . PRO A 1 131 ? -48.874 -12.626 30.840 1.00 38.97 131 PRO A N 1
ATOM 1022 C CA . PRO A 1 131 ? -48.854 -11.176 30.693 1.00 38.97 131 PRO A CA 1
ATOM 1023 C C . PRO A 1 131 ? -48.738 -10.779 29.218 1.00 38.97 131 PRO A C 1
ATOM 1025 O O . PRO A 1 131 ? -4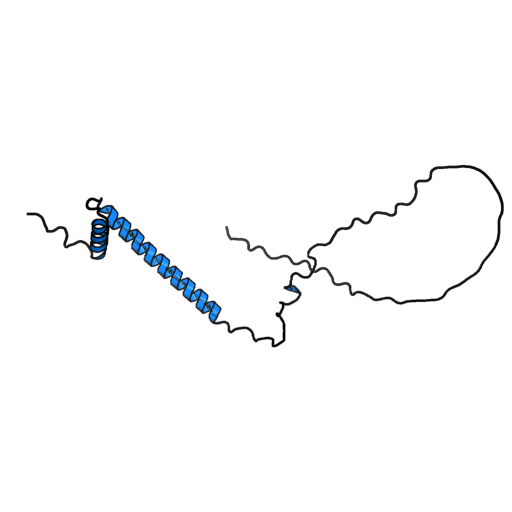7.845 -11.231 28.498 1.00 38.97 131 PRO A O 1
ATOM 1028 N N . SER A 1 132 ? -49.630 -9.896 28.770 1.00 43.47 132 SER A N 1
ATOM 1029 C CA . SER A 1 132 ? -49.698 -9.430 27.384 1.00 43.47 132 SER A CA 1
ATOM 1030 C C . SER A 1 132 ? -48.541 -8.483 27.041 1.00 43.47 132 SER A C 1
ATOM 1032 O O . SER A 1 132 ? -48.690 -7.259 27.093 1.00 43.47 132 SER A O 1
ATOM 1034 N N . GLN A 1 133 ? -47.383 -9.035 26.676 1.00 45.03 133 GLN A N 1
ATOM 1035 C CA . GLN A 1 133 ? -46.295 -8.247 26.099 1.00 45.03 133 GLN A CA 1
ATOM 1036 C C . GLN A 1 133 ? -46.722 -7.677 24.739 1.00 45.03 133 GLN A C 1
ATOM 1038 O O . GLN A 1 133 ? -47.202 -8.398 23.862 1.00 45.03 133 GLN A O 1
ATOM 1043 N N . THR A 1 134 ? -46.558 -6.369 24.558 1.00 44.56 134 THR A N 1
ATOM 1044 C CA . THR A 1 134 ? -46.857 -5.690 23.294 1.00 44.56 134 THR A CA 1
ATOM 1045 C C . THR A 1 134 ? -45.757 -5.976 22.262 1.00 44.56 134 THR A C 1
ATOM 1047 O O . THR A 1 134 ? -44.574 -5.861 22.585 1.00 44.56 134 THR A O 1
ATOM 1050 N N . PRO A 1 135 ? -46.093 -6.339 21.007 1.00 51.47 135 PRO A N 1
ATOM 1051 C CA . PRO A 1 135 ? -45.092 -6.716 20.011 1.00 51.47 135 PRO A CA 1
ATOM 1052 C C . PRO A 1 135 ? -44.273 -5.499 19.557 1.00 51.47 135 PRO A C 1
ATOM 1054 O O . PRO A 1 135 ? -44.735 -4.659 18.778 1.00 51.47 135 PRO A O 1
ATOM 1057 N N . GLN A 1 136 ? -43.035 -5.398 20.043 1.00 59.47 136 GLN A N 1
ATOM 1058 C CA . GLN A 1 136 ? -42.148 -4.272 19.764 1.00 59.47 136 GLN A CA 1
ATOM 1059 C C . GLN A 1 136 ? -41.512 -4.397 18.370 1.00 59.47 136 GLN A C 1
ATOM 1061 O O . GLN A 1 136 ? -40.511 -5.081 18.166 1.00 59.47 136 GLN A O 1
ATOM 1066 N N . ARG A 1 137 ? -42.111 -3.716 17.386 1.00 57.19 137 ARG A N 1
ATOM 1067 C CA . ARG A 1 137 ? -41.666 -3.711 15.983 1.00 57.19 137 ARG A CA 1
ATOM 1068 C C . ARG A 1 137 ? -40.295 -3.037 15.822 1.00 57.19 137 ARG A C 1
ATOM 1070 O O . ARG A 1 137 ? -40.213 -1.821 15.663 1.00 57.19 137 ARG A O 1
ATOM 1077 N N . VAL A 1 138 ? -39.229 -3.833 15.795 1.00 58.69 138 VAL A N 1
ATOM 1078 C CA . VAL A 1 138 ? -37.867 -3.367 15.498 1.00 58.6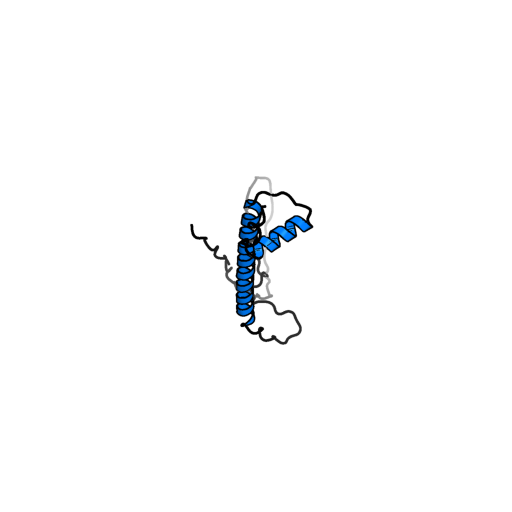9 138 VAL A CA 1
ATOM 1079 C C . VAL A 1 138 ? -37.664 -3.117 13.999 1.00 58.69 138 VAL A C 1
ATOM 1081 O O . VAL A 1 138 ? -37.874 -3.994 13.163 1.00 58.69 138 VAL A O 1
ATOM 1084 N N . SER A 1 139 ? -37.233 -1.903 13.649 1.00 61.94 139 SER A N 1
ATOM 1085 C CA . SER A 1 139 ? -36.878 -1.509 12.280 1.00 61.94 139 SER A CA 1
ATOM 1086 C C . SER A 1 139 ? -35.577 -0.712 12.277 1.00 61.94 139 SER A C 1
ATOM 1088 O O . SER A 1 139 ? -35.503 0.348 12.899 1.00 61.94 139 SER A O 1
ATOM 1090 N N . PHE A 1 140 ? -34.564 -1.196 11.560 1.00 64.00 140 PHE A N 1
ATOM 1091 C CA . PHE A 1 140 ? -33.262 -0.535 11.488 1.00 64.00 140 PHE A CA 1
ATOM 1092 C C . PHE A 1 140 ? -33.287 0.668 10.527 1.00 64.00 140 PHE A C 1
ATOM 1094 O O . PHE A 1 140 ? -33.842 0.556 9.429 1.00 64.00 140 PHE A O 1
ATOM 1101 N N . PRO A 1 141 ? -32.680 1.813 10.890 1.00 58.91 141 PRO A N 1
ATOM 1102 C CA . PRO A 1 141 ? -32.580 2.957 9.995 1.00 58.91 141 PRO A CA 1
ATOM 1103 C C . PRO A 1 141 ? -31.597 2.659 8.856 1.00 58.91 141 PRO A C 1
ATOM 1105 O O . PRO A 1 141 ? -30.400 2.481 9.076 1.00 58.91 141 PRO A O 1
ATOM 1108 N N . LEU A 1 142 ? -32.093 2.643 7.618 1.00 57.94 142 LEU A N 1
ATOM 1109 C CA . LEU A 1 142 ? -31.236 2.614 6.435 1.00 57.94 142 LEU A CA 1
ATOM 1110 C C . LEU A 1 142 ? -30.575 3.986 6.259 1.00 57.94 142 LEU A C 1
ATOM 1112 O O . LEU A 1 142 ? -31.245 4.959 5.905 1.00 57.94 142 LEU A O 1
ATOM 1116 N N . SER A 1 143 ? -29.262 4.061 6.485 1.00 62.88 143 SER A N 1
ATOM 1117 C CA . SER A 1 143 ? -28.469 5.269 6.243 1.00 62.88 143 SER A CA 1
ATOM 1118 C C . SER A 1 143 ? -28.605 5.719 4.789 1.00 62.88 143 SER A C 1
ATOM 1120 O O . SER A 1 143 ? -28.045 5.098 3.881 1.00 62.88 143 SER A O 1
ATOM 1122 N N . ARG A 1 144 ? -29.332 6.819 4.555 1.00 64.62 144 ARG A N 1
ATOM 1123 C CA . ARG A 1 144 ? -29.355 7.472 3.242 1.00 64.62 144 ARG A CA 1
ATOM 1124 C C . ARG A 1 144 ? -27.940 7.945 2.917 1.00 64.62 144 ARG A C 1
ATOM 1126 O O . ARG A 1 144 ? -27.370 8.739 3.662 1.00 64.62 144 ARG A O 1
ATOM 1133 N N . ARG A 1 145 ? -27.390 7.469 1.800 1.00 50.72 145 ARG A N 1
ATOM 1134 C CA . ARG A 1 145 ? -26.199 8.080 1.200 1.00 50.72 145 ARG A CA 1
ATOM 1135 C C . ARG A 1 145 ? -26.573 9.497 0.730 1.00 50.72 145 ARG A C 1
ATOM 1137 O O . ARG A 1 145 ? -27.706 9.671 0.274 1.00 50.72 145 ARG A O 1
ATOM 1144 N N . PRO A 1 146 ? -25.682 10.494 0.855 1.00 65.19 146 PRO A N 1
ATOM 1145 C CA . PRO A 1 146 ? -25.875 11.773 0.182 1.00 65.19 146 PRO A CA 1
ATOM 1146 C C . PRO A 1 146 ? -25.840 11.580 -1.343 1.00 65.19 146 PRO A C 1
ATOM 1148 O O . PRO A 1 146 ? -25.199 10.644 -1.831 1.00 65.19 146 PRO A O 1
ATOM 1151 N N . ASN A 1 147 ? -26.543 12.465 -2.053 1.00 51.12 147 ASN A N 1
ATOM 1152 C CA . ASN A 1 147 ? -26.432 12.647 -3.504 1.00 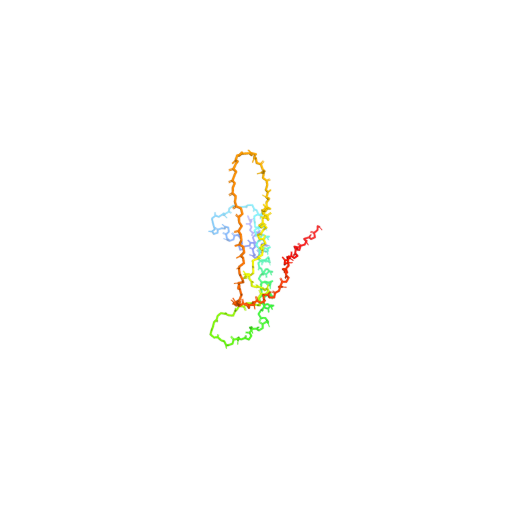51.12 147 ASN A CA 1
ATOM 1153 C C . ASN A 1 147 ? -25.309 13.641 -3.821 1.00 51.12 147 ASN A C 1
ATOM 1155 O O . ASN A 1 147 ? -25.127 14.561 -2.991 1.00 51.12 147 ASN A O 1
#

Radius of gyration: 43.46 Å; chains: 1; bounding box: 128×52×71 Å

Secondary structure (DSSP, 8-state):
---TTSTTS-HHHHHHHHHHHHTT-----THHHHHHHHHHHHHHHHHHHHHHHHHHHHHHHHTSPPPP---SSSPPPPPGGGSTTS-S-------------------------------------------------------PPP-

Sequence (147 aa):
MAGEGEEDVPRDAKIVKSLLKSMGVEEYEPRVIHQFLEIWYRYVVEVLTDAQVLLELAASRNKIPLPKSIAGPGVPLPPEQDTLLSSNYQLVIPKKSASTEAEETEDDEEMTDPAQSSQEQPQQQQASEFPSQTPQRVSFPLSRRPN

pLDDT: mean 71.28, std 23.96, range [30.67, 98.06]

Organism: Thlaspi arvense (NCBI:txid13288)

InterPro domains:
  IPR003162 Transcription initiation factor TAFII31 [PF02291] (7-54)
  IPR003162 Transcription initiation factor TAFII31 [cd07979] (10-68)
  IPR009072 Histone-fold [G3DSA:1.10.20.10] (10-69)
  IPR009072 Histone-fold [SSF47113] (10-58)
  IPR051431 Transcription initiation factor TFIID subunit 9/TAF9 [PTHR48068] (6-53)